Protein AF-A0ABD0RBQ6-F1 (afdb_monomer_lite)

Organism: Cirrhinus mrigala (NCBI:txid683832)

Structure (mmCIF, N/CA/C/O backbone):
data_AF-A0ABD0RBQ6-F1
#
_entry.id   AF-A0ABD0RBQ6-F1
#
loop_
_atom_site.group_PDB
_atom_site.id
_atom_site.type_symbol
_atom_site.label_atom_id
_atom_site.label_alt_id
_atom_site.label_comp_id
_atom_site.label_asym_id
_atom_site.label_entity_id
_atom_site.label_seq_id
_atom_site.pdbx_PDB_ins_code
_atom_site.Cartn_x
_atom_site.Cartn_y
_atom_site.Cartn_z
_atom_site.occupancy
_atom_site.B_iso_or_equiv
_atom_site.auth_seq_id
_atom_site.auth_comp_id
_atom_site.auth_asym_id
_atom_site.auth_atom_id
_atom_site.pdbx_PDB_model_num
ATOM 1 N N . MET A 1 1 ? 2.579 -36.229 33.710 1.00 44.09 1 MET A N 1
ATOM 2 C CA . MET A 1 1 ? 1.642 -36.110 32.573 1.00 44.09 1 MET A CA 1
ATOM 3 C C . MET A 1 1 ? 1.588 -34.641 32.186 1.00 44.09 1 MET A C 1
ATOM 5 O O . MET A 1 1 ? 1.387 -33.841 33.096 1.00 44.09 1 MET A O 1
ATOM 9 N N . PRO A 1 2 ? 1.874 -34.254 30.933 1.00 50.44 2 PRO A N 1
ATOM 10 C CA . PRO A 1 2 ? 1.888 -32.848 30.560 1.00 50.44 2 PRO A CA 1
ATOM 11 C C . PRO A 1 2 ? 0.440 -32.365 30.488 1.00 50.44 2 PRO A C 1
ATOM 13 O O . PRO A 1 2 ? -0.398 -32.978 29.832 1.00 50.44 2 PRO A O 1
ATOM 16 N N . GLN A 1 3 ? 0.136 -31.312 31.236 1.00 55.38 3 GLN A N 1
ATOM 17 C CA . GLN A 1 3 ? -1.171 -30.676 31.206 1.00 55.38 3 GLN A CA 1
ATOM 18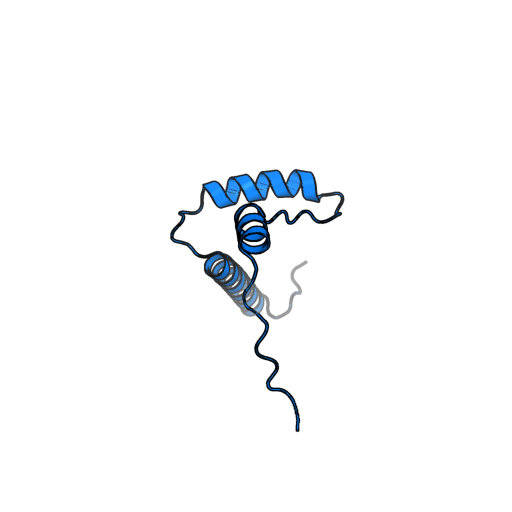 C C . GLN A 1 3 ? -1.339 -30.033 29.827 1.00 55.38 3 GLN A C 1
ATOM 20 O O . GLN A 1 3 ? -0.517 -29.210 29.424 1.00 55.38 3 GLN A O 1
ATOM 25 N N . CYS A 1 4 ? -2.370 -30.444 29.088 1.00 54.53 4 CYS A N 1
ATOM 26 C CA . CYS A 1 4 ? -2.795 -29.764 27.872 1.00 54.53 4 CYS A CA 1
ATOM 27 C C . CYS A 1 4 ? -3.155 -28.322 28.242 1.00 54.53 4 CYS A C 1
ATOM 29 O O . CYS A 1 4 ? -4.192 -28.076 28.855 1.00 54.53 4 CYS A O 1
ATOM 31 N N . ALA A 1 5 ? -2.275 -27.381 27.909 1.00 57.12 5 ALA A N 1
ATOM 32 C CA . ALA A 1 5 ? -2.456 -25.959 28.149 1.00 57.12 5 ALA A CA 1
ATOM 33 C C . ALA A 1 5 ? -3.475 -25.380 27.154 1.00 57.12 5 ALA A C 1
ATOM 35 O O . ALA A 1 5 ? -3.119 -24.635 26.245 1.00 57.12 5 ALA A O 1
ATOM 36 N N . CYS A 1 6 ? -4.751 -25.742 27.296 1.00 61.97 6 CYS A N 1
ATOM 37 C CA . CYS A 1 6 ? -5.816 -24.899 26.770 1.00 61.97 6 CYS A CA 1
ATOM 38 C C . CYS A 1 6 ? -5.882 -23.667 27.683 1.00 61.97 6 CYS A C 1
ATOM 40 O O . CYS A 1 6 ? -6.103 -23.841 28.884 1.00 61.97 6 CYS A O 1
ATOM 42 N N . PRO A 1 7 ? -5.642 -22.447 27.174 1.00 70.06 7 PRO A N 1
ATOM 43 C CA . PRO A 1 7 ? -5.759 -21.253 27.998 1.00 70.06 7 PRO A CA 1
ATOM 44 C C . PRO A 1 7 ? -7.195 -21.152 28.525 1.00 70.06 7 PRO A C 1
ATOM 46 O O . PRO A 1 7 ? -8.152 -21.345 27.773 1.00 70.06 7 PRO A O 1
ATOM 49 N N . GLU A 1 8 ? -7.337 -20.885 29.824 1.00 74.44 8 GLU A N 1
ATOM 50 C CA . GLU A 1 8 ? -8.633 -20.602 30.441 1.00 74.44 8 GLU A CA 1
ATOM 51 C C . GLU A 1 8 ? -9.356 -19.483 29.664 1.00 74.44 8 GLU A C 1
ATOM 53 O O . GLU A 1 8 ? -8.708 -18.525 29.221 1.00 74.44 8 GLU A O 1
ATOM 58 N N . PRO A 1 9 ? -10.683 -19.582 29.464 1.00 77.94 9 PRO A N 1
ATOM 59 C CA . PRO A 1 9 ? -11.436 -18.555 28.758 1.00 77.94 9 PRO A CA 1
ATOM 60 C C . PRO A 1 9 ? -11.339 -17.206 29.487 1.00 77.94 9 PRO A C 1
ATOM 62 O O . PRO A 1 9 ? -11.431 -17.132 30.711 1.00 77.94 9 PRO A O 1
ATOM 65 N N . LEU A 1 10 ? -11.158 -16.128 28.716 1.00 79.06 10 LEU A N 1
ATOM 66 C CA . LEU A 1 10 ? -11.050 -14.760 29.231 1.00 79.06 10 LEU A CA 1
ATOM 67 C C . LEU A 1 10 ? -12.274 -14.390 30.082 1.00 79.06 10 LEU A C 1
ATOM 69 O O . LEU A 1 10 ? -13.417 -14.618 29.685 1.00 79.06 10 LEU A O 1
ATOM 73 N N . SER A 1 11 ? -12.034 -13.754 31.231 1.00 84.44 11 SER A N 1
ATOM 74 C CA . SER A 1 11 ? -13.112 -13.230 32.074 1.00 84.44 11 SER A CA 1
ATOM 75 C C . SER A 1 11 ? -13.892 -12.122 31.357 1.00 84.44 11 SER A C 1
ATOM 77 O O . SER A 1 11 ? -13.346 -11.391 30.526 1.00 84.44 11 SER A O 1
ATOM 79 N N . ALA A 1 12 ? -15.163 -11.930 31.727 1.00 83.69 12 ALA A N 1
ATOM 80 C CA . ALA A 1 12 ? -16.021 -10.893 31.141 1.00 83.69 12 ALA A CA 1
ATOM 81 C C . ALA A 1 12 ? -15.401 -9.482 31.219 1.00 83.69 12 ALA A C 1
ATOM 83 O O . ALA A 1 12 ? -15.573 -8.667 30.315 1.00 83.69 12 ALA A O 1
ATOM 84 N N . VAL A 1 13 ? -14.623 -9.206 32.271 1.00 83.50 13 VAL A N 1
ATOM 85 C CA . VAL A 1 13 ? -13.896 -7.940 32.434 1.00 83.50 13 VAL A CA 1
ATOM 86 C C . VAL A 1 13 ? -12.777 -7.806 31.400 1.00 83.50 13 VAL A C 1
ATOM 88 O O . VAL A 1 13 ? -12.627 -6.744 30.804 1.00 83.50 13 VAL A O 1
ATOM 91 N N . GLN A 1 14 ? -12.003 -8.864 31.146 1.00 81.81 14 GLN A N 1
ATOM 92 C CA . GLN A 1 14 ? -10.943 -8.838 30.132 1.00 81.81 14 GLN A CA 1
ATOM 93 C C . GLN A 1 14 ? -11.510 -8.710 28.719 1.00 81.81 14 GLN A C 1
ATOM 95 O O . GLN A 1 14 ? -10.941 -7.984 27.908 1.00 81.81 14 GLN A O 1
ATOM 100 N N . LEU A 1 15 ? -12.645 -9.357 28.446 1.00 83.38 15 LEU A N 1
ATOM 101 C CA . LEU A 1 15 ? -13.339 -9.246 27.167 1.00 83.38 15 LEU A CA 1
ATOM 102 C C . LEU A 1 15 ? -13.803 -7.805 26.911 1.00 83.38 15 LEU A C 1
ATOM 104 O O . LEU A 1 15 ? -13.526 -7.252 25.851 1.00 83.38 15 LEU A O 1
ATOM 108 N N . LYS A 1 16 ? -14.389 -7.159 27.930 1.00 82.69 16 LYS A N 1
ATOM 109 C CA . LYS A 1 16 ? -14.787 -5.747 27.869 1.00 82.69 16 LYS A CA 1
ATOM 110 C C . LYS A 1 16 ? -13.596 -4.818 27.620 1.00 82.69 16 LYS A C 1
ATOM 112 O O . LYS A 1 16 ? -13.686 -3.901 26.814 1.00 82.69 16 LYS A O 1
ATOM 117 N N . ARG A 1 17 ? -12.447 -5.076 28.258 1.00 79.19 17 ARG A N 1
ATOM 118 C CA . ARG A 1 17 ? -11.223 -4.295 28.006 1.00 79.19 17 ARG A CA 1
ATOM 119 C C . ARG A 1 17 ? -10.663 -4.503 26.601 1.00 79.19 17 ARG A C 1
ATOM 121 O O . ARG A 1 17 ? -10.060 -3.576 26.075 1.00 79.19 17 ARG A O 1
ATOM 128 N N . LEU A 1 18 ? -10.833 -5.689 26.015 1.00 80.81 18 LEU A N 1
ATOM 129 C CA . LEU A 1 18 ? -10.439 -5.962 24.631 1.00 80.81 18 LEU A CA 1
ATOM 130 C C . LEU A 1 18 ? -11.329 -5.202 23.641 1.00 80.81 18 LEU A C 1
ATOM 132 O O . LEU A 1 18 ? -10.827 -4.641 22.676 1.00 80.81 18 LEU A O 1
ATOM 136 N N . GLU A 1 19 ? -12.633 -5.165 23.908 1.00 77.88 19 GLU A N 1
ATOM 137 C CA . GLU A 1 19 ? -13.621 -4.434 23.111 1.00 77.88 19 GLU A CA 1
ATOM 138 C C . GLU A 1 19 ? -13.400 -2.913 23.176 1.00 77.88 19 GLU A C 1
ATOM 140 O O . GLU A 1 19 ? -13.450 -2.223 22.161 1.00 77.88 19 GLU A O 1
ATOM 145 N N . GLU A 1 20 ? -13.082 -2.388 24.362 1.00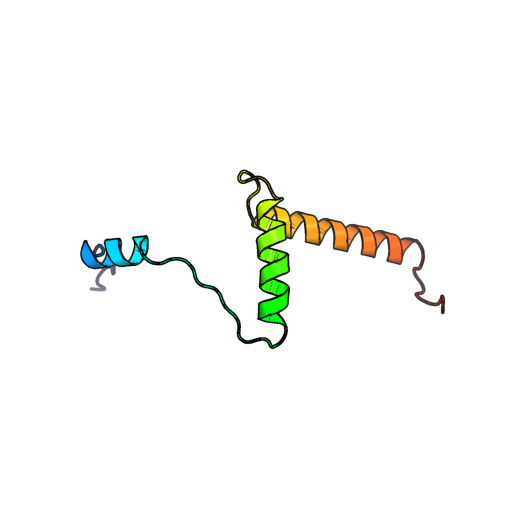 80.81 20 GLU A N 1
ATOM 146 C CA . GLU A 1 20 ? -12.758 -0.971 24.570 1.00 80.81 20 GLU A CA 1
ATOM 147 C C . GLU A 1 20 ? -11.364 -0.588 24.043 1.00 80.81 20 GLU A C 1
ATOM 149 O O . GLU A 1 20 ? -11.065 0.602 23.879 1.00 80.81 20 GLU A O 1
ATOM 154 N N . HIS A 1 21 ? -10.492 -1.567 23.776 1.00 73.50 21 HIS A N 1
ATOM 155 C CA . HIS A 1 21 ? -9.149 -1.308 23.276 1.00 73.50 21 HIS A CA 1
ATO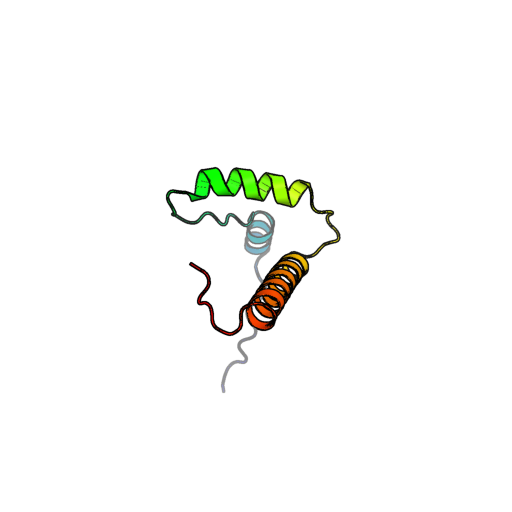M 156 C C . HIS A 1 21 ? -9.197 -0.849 21.817 1.00 73.50 21 HIS A C 1
ATOM 158 O O . HIS A 1 21 ? -9.164 -1.636 20.873 1.00 73.50 21 HIS A O 1
ATOM 164 N N . LYS A 1 22 ? -9.208 0.470 21.623 1.00 63.03 22 LYS A N 1
ATOM 165 C CA . LYS A 1 22 ? -8.914 1.061 20.320 1.00 63.03 22 LYS A CA 1
ATOM 166 C C . LYS A 1 22 ? -7.434 0.883 20.010 1.00 63.03 22 LYS A C 1
ATOM 168 O O . LYS A 1 22 ? -6.578 1.343 20.764 1.00 63.03 22 LYS A O 1
ATOM 173 N N . TYR A 1 23 ? -7.155 0.250 18.876 1.00 58.53 23 TYR A N 1
ATOM 174 C CA . TYR A 1 23 ? -5.812 0.131 18.324 1.00 58.53 23 TYR A CA 1
ATOM 175 C C . TYR A 1 23 ? -5.206 1.533 18.150 1.00 58.53 23 TYR A C 1
ATOM 177 O O . TYR A 1 23 ? -5.605 2.290 17.267 1.00 58.53 23 TYR A O 1
ATOM 185 N N . SER A 1 24 ? -4.283 1.893 19.040 1.00 60.97 24 SER A N 1
ATOM 186 C CA . SER A 1 24 ? -3.549 3.158 19.009 1.00 60.97 24 SER A CA 1
ATOM 187 C C . SER A 1 24 ? -2.105 2.855 18.637 1.00 60.97 24 SER A C 1
ATOM 189 O O . SER A 1 24 ? -1.259 2.613 19.497 1.00 60.97 24 SER A O 1
ATOM 191 N N . ALA A 1 25 ? -1.839 2.795 17.334 1.00 62.56 25 ALA A N 1
ATOM 192 C CA . ALA A 1 25 ? -0.481 2.745 16.818 1.00 62.56 25 ALA A CA 1
ATOM 193 C C . ALA A 1 25 ? 0.005 4.183 16.601 1.00 62.56 25 ALA A C 1
ATOM 195 O O . ALA A 1 25 ? -0.419 4.851 15.661 1.00 62.56 25 ALA A O 1
ATOM 196 N N . ALA A 1 26 ? 0.868 4.651 17.502 1.00 65.62 26 ALA A N 1
ATOM 197 C CA . ALA A 1 26 ? 1.655 5.867 17.344 1.00 65.62 26 ALA A CA 1
ATOM 198 C C . ALA A 1 26 ? 3.128 5.497 17.569 1.00 65.62 26 ALA A C 1
ATOM 200 O O . ALA A 1 26 ? 3.540 5.102 18.662 1.00 65.62 26 ALA A O 1
ATOM 201 N N . GLY A 1 27 ? 3.904 5.535 16.502 1.00 68.94 27 GLY A N 1
ATOM 202 C CA . GLY A 1 27 ? 5.353 5.574 16.500 1.00 68.94 27 GLY A CA 1
ATOM 203 C C . GLY A 1 27 ? 5.911 6.912 17.000 1.00 68.94 27 GLY A C 1
ATOM 204 O O . GLY A 1 27 ? 5.210 7.855 17.366 1.00 68.94 27 GLY A O 1
ATOM 205 N N . ARG A 1 28 ? 7.238 6.940 17.141 1.00 76.50 28 ARG A N 1
ATOM 206 C CA . ARG A 1 28 ? 7.980 7.997 17.854 1.00 76.50 28 ARG A CA 1
ATOM 207 C C . ARG A 1 28 ? 8.756 8.918 16.912 1.00 76.50 28 ARG A C 1
ATOM 209 O O . ARG A 1 28 ? 9.599 9.687 17.368 1.00 76.50 28 ARG A O 1
ATOM 216 N N . SER A 1 29 ? 8.536 8.798 15.606 1.00 82.31 29 SER A N 1
ATOM 217 C CA . SER A 1 29 ? 9.313 9.516 14.596 1.00 82.31 29 SER A CA 1
ATOM 218 C C . SER A 1 29 ? 8.923 10.996 14.540 1.00 82.31 29 SER A C 1
ATOM 220 O O . SER A 1 29 ? 7.749 11.342 14.637 1.00 82.31 29 SER A O 1
ATOM 222 N N . LEU A 1 30 ? 9.903 11.883 14.326 1.00 81.62 30 LEU A N 1
ATOM 223 C CA . LEU A 1 30 ? 9.692 13.342 14.276 1.00 81.62 30 LEU A CA 1
ATOM 224 C C . LEU A 1 30 ? 8.658 13.764 13.216 1.00 81.62 30 LEU A C 1
ATOM 226 O O . LEU A 1 30 ? 7.866 14.674 13.443 1.00 81.62 30 LEU A O 1
ATOM 230 N N . PHE A 1 31 ? 8.654 13.085 12.069 1.00 83.69 31 PHE A N 1
ATOM 231 C CA . PHE A 1 31 ? 7.729 13.344 10.962 1.00 83.69 31 PHE A CA 1
ATOM 232 C C . PHE A 1 31 ? 6.410 12.583 11.070 1.00 83.69 31 PHE A C 1
ATOM 234 O O . PHE A 1 31 ? 5.568 12.674 10.178 1.00 83.69 31 PHE A O 1
ATOM 241 N N . GLU A 1 32 ? 6.204 11.838 12.150 1.00 82.31 32 GLU A N 1
ATOM 242 C CA . GLU A 1 32 ? 5.008 11.028 12.271 1.00 82.31 32 GLU A CA 1
ATOM 243 C C . GLU A 1 32 ? 3.721 11.839 12.436 1.00 82.31 32 GLU A C 1
ATOM 245 O O . GLU A 1 32 ? 2.775 11.538 11.712 1.00 82.31 32 GLU A O 1
ATOM 250 N N . PRO A 1 33 ? 3.658 12.903 13.264 1.00 84.88 33 PRO A N 1
ATOM 251 C CA . PRO A 1 33 ? 2.423 13.672 13.412 1.00 84.88 33 PRO A CA 1
ATOM 252 C C . PRO A 1 33 ? 1.936 14.302 12.089 1.00 84.88 33 PRO A C 1
ATOM 254 O O . PRO A 1 33 ? 0.753 14.164 11.775 1.00 84.88 33 PRO A O 1
ATOM 257 N N . PRO A 1 34 ? 2.803 14.917 11.252 1.00 85.94 34 PRO A N 1
ATOM 258 C CA . PRO A 1 34 ? 2.403 15.374 9.919 1.00 85.94 34 PRO A CA 1
ATOM 259 C C . PRO A 1 34 ? 1.975 14.237 8.981 1.00 85.94 34 PRO A C 1
ATOM 261 O O . PRO A 1 34 ? 0.948 14.345 8.311 1.00 85.94 34 PRO A O 1
ATOM 264 N N . CYS A 1 35 ? 2.725 13.130 8.941 1.00 86.50 35 CYS A N 1
ATOM 265 C CA . CYS A 1 35 ? 2.374 11.984 8.102 1.00 86.50 35 CYS A CA 1
ATOM 266 C C . CYS A 1 35 ? 1.041 11.358 8.520 1.00 86.50 35 CYS A C 1
ATOM 268 O O . CYS A 1 35 ? 0.268 10.948 7.661 1.00 86.50 35 CYS A O 1
ATOM 270 N N . GLN A 1 36 ? 0.733 11.312 9.814 1.00 85.69 36 GLN A N 1
ATOM 271 C CA . GLN A 1 36 ? -0.508 10.735 10.317 1.00 85.69 36 GLN A CA 1
ATOM 272 C C . GLN A 1 36 ? -1.737 11.503 9.809 1.00 85.69 36 GLN A C 1
ATOM 274 O O . GLN A 1 36 ? -2.745 10.881 9.483 1.00 85.69 36 GLN A O 1
ATOM 279 N N . ILE A 1 37 ? -1.652 12.833 9.667 1.00 87.94 37 ILE A N 1
ATOM 280 C CA . ILE A 1 37 ? -2.720 13.653 9.066 1.00 87.94 37 ILE A CA 1
ATOM 281 C C . ILE A 1 37 ? -2.953 13.237 7.611 1.00 87.94 37 ILE A C 1
ATOM 283 O O . ILE A 1 37 ? -4.091 12.982 7.218 1.00 87.94 37 ILE A O 1
ATOM 287 N N . TYR A 1 38 ? -1.875 13.119 6.833 1.00 89.31 38 TYR A N 1
ATOM 288 C CA . TYR A 1 38 ? -1.942 12.672 5.443 1.00 89.31 38 TYR A CA 1
ATOM 289 C C . TYR A 1 38 ? -2.539 11.262 5.323 1.00 89.31 38 TYR A C 1
ATOM 291 O O . TYR A 1 38 ? -3.456 11.044 4.532 1.00 89.31 38 TYR A O 1
ATOM 299 N N . TRP A 1 39 ? -2.076 10.314 6.140 1.00 86.62 39 TRP A N 1
ATOM 300 C CA . TRP A 1 39 ? -2.544 8.928 6.100 1.00 86.62 39 TRP A CA 1
ATOM 301 C C . TRP A 1 39 ? -3.998 8.783 6.551 1.00 86.62 39 TRP A C 1
ATOM 303 O O . TRP A 1 39 ? -4.761 8.062 5.912 1.00 86.62 39 TRP A O 1
ATOM 313 N N . ASN A 1 40 ? -4.415 9.502 7.596 1.00 88.62 40 ASN A N 1
ATOM 314 C CA . ASN A 1 40 ? -5.810 9.515 8.037 1.00 88.62 40 ASN A CA 1
ATOM 315 C C . ASN A 1 40 ? -6.734 10.083 6.954 1.00 88.62 40 ASN A C 1
ATOM 317 O O . ASN A 1 40 ? -7.812 9.537 6.725 1.00 88.62 40 ASN A O 1
ATOM 321 N N . TRP A 1 41 ? -6.307 11.143 6.262 1.00 92.19 41 TRP A N 1
ATOM 322 C CA . TRP A 1 41 ? -7.038 11.675 5.114 1.00 92.19 41 TRP A CA 1
ATOM 323 C C . TRP A 1 41 ? -7.107 10.661 3.963 1.00 92.19 41 TRP A C 1
ATOM 325 O O . TRP A 1 41 ? -8.182 10.449 3.404 1.00 92.19 41 TRP A O 1
ATOM 335 N N . LEU A 1 42 ? -5.998 9.985 3.644 1.00 87.94 42 LEU A N 1
ATOM 336 C CA . LEU A 1 42 ? -5.939 9.004 2.558 1.00 87.94 42 LEU A CA 1
ATOM 337 C C . LEU A 1 42 ? -6.886 7.823 2.805 1.00 87.94 42 LEU A C 1
ATOM 339 O O . LEU A 1 42 ? -7.628 7.435 1.906 1.00 87.94 42 LEU A O 1
ATOM 343 N N . VAL A 1 43 ? -6.900 7.275 4.023 1.00 88.12 43 VAL A N 1
ATOM 344 C CA . VAL A 1 43 ? -7.780 6.151 4.384 1.00 88.12 43 VAL A CA 1
ATOM 345 C C . VAL A 1 43 ? -9.257 6.525 4.240 1.00 88.12 43 VAL A C 1
ATOM 347 O O . VAL A 1 43 ? -10.049 5.679 3.844 1.00 88.12 43 VAL A O 1
ATOM 350 N N . GLN A 1 44 ? -9.637 7.787 4.475 1.00 89.56 44 GLN A N 1
ATOM 351 C CA . GLN A 1 44 ? -11.015 8.252 4.259 1.00 89.56 44 GLN A CA 1
ATOM 352 C C . GLN A 1 44 ? -11.424 8.288 2.780 1.00 89.56 44 GLN A C 1
ATOM 354 O O . GLN A 1 44 ? -12.613 8.206 2.483 1.00 89.56 44 GLN A O 1
ATOM 359 N N . GLN A 1 45 ? -10.467 8.412 1.856 1.00 90.19 45 GLN A N 1
ATOM 360 C CA . GLN A 1 45 ? -10.740 8.361 0.414 1.00 90.19 45 GLN A CA 1
ATOM 361 C C . GLN A 1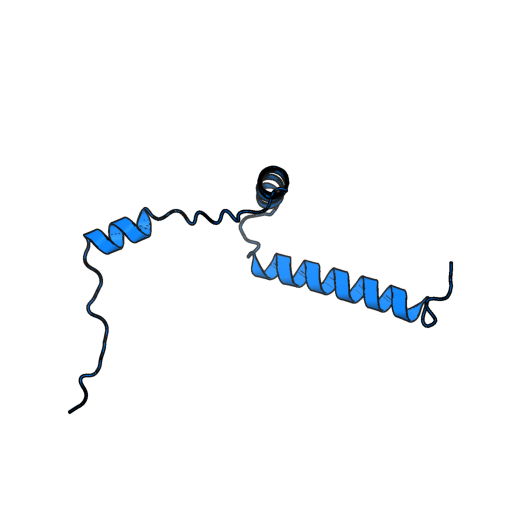 45 ? -10.887 6.924 -0.098 1.00 90.19 45 GLN A C 1
ATOM 363 O O . GLN A 1 45 ? -11.412 6.698 -1.188 1.00 90.19 45 GLN A O 1
ATOM 368 N N . ILE A 1 46 ? -10.408 5.945 0.671 1.00 87.81 46 ILE A N 1
ATOM 369 C CA . ILE A 1 46 ? -10.418 4.541 0.283 1.00 87.81 46 ILE A CA 1
ATOM 370 C C . ILE A 1 46 ? -11.722 3.915 0.780 1.00 87.81 46 ILE A C 1
ATOM 372 O O . ILE A 1 46 ? -12.055 4.021 1.962 1.00 87.81 46 ILE A O 1
ATOM 376 N N . PRO A 1 47 ? -12.490 3.249 -0.093 1.00 90.00 47 PRO A N 1
ATOM 377 C CA . PRO A 1 47 ? -13.761 2.689 0.318 1.00 90.00 47 PRO A CA 1
ATOM 378 C C . PRO A 1 47 ? -13.564 1.470 1.232 1.00 90.00 47 PRO A C 1
ATOM 380 O O . PRO A 1 47 ? -12.625 0.692 1.084 1.00 90.00 47 PRO A O 1
ATOM 383 N N . THR A 1 48 ? -14.483 1.285 2.180 1.00 87.00 48 THR A N 1
ATOM 384 C CA . THR A 1 48 ? -14.333 0.367 3.329 1.00 87.00 48 THR A CA 1
ATOM 385 C C . THR A 1 48 ? -14.266 -1.122 2.978 1.00 87.00 48 THR A C 1
ATOM 387 O O . THR A 1 48 ? -13.892 -1.932 3.822 1.00 87.00 48 THR A O 1
ATOM 390 N N . TRP A 1 49 ? -14.611 -1.499 1.745 1.00 88.88 49 TRP A N 1
ATOM 391 C CA . TRP A 1 49 ? -14.480 -2.867 1.232 1.00 88.88 49 TRP A CA 1
ATOM 392 C C . TRP A 1 49 ? -13.046 -3.209 0.805 1.00 88.88 49 TRP A C 1
ATOM 394 O O . TRP A 1 49 ? -12.729 -4.378 0.586 1.00 88.88 49 TRP A O 1
ATOM 404 N N . VAL A 1 50 ? -12.170 -2.207 0.689 1.00 87.38 50 VAL A N 1
ATOM 405 C CA . VAL A 1 50 ? -10.760 -2.409 0.364 1.00 87.38 50 VAL A CA 1
ATOM 406 C C . VAL A 1 50 ? -10.007 -2.726 1.648 1.00 87.38 50 VAL A C 1
ATOM 408 O O . VAL A 1 50 ? -9.790 -1.872 2.505 1.00 87.38 50 VAL A O 1
ATOM 411 N N . ALA A 1 51 ? -9.591 -3.982 1.771 1.00 88.62 51 ALA A N 1
ATOM 412 C CA . ALA A 1 51 ? -8.759 -4.420 2.876 1.00 88.62 51 ALA A CA 1
ATOM 413 C C . ALA A 1 51 ? -7.349 -3.782 2.806 1.00 88.62 51 ALA A C 1
ATOM 415 O O . ALA A 1 51 ? -6.827 -3.526 1.717 1.00 88.62 51 ALA A O 1
ATOM 416 N N . PRO A 1 52 ? -6.690 -3.538 3.954 1.00 85.75 52 PRO A N 1
ATOM 417 C CA . PRO A 1 52 ? -5.395 -2.852 4.002 1.00 85.75 52 PRO A CA 1
ATOM 418 C C . PRO A 1 52 ? -4.267 -3.616 3.290 1.00 85.75 52 PRO A C 1
ATOM 420 O O . PRO A 1 52 ? -3.389 -3.005 2.688 1.00 85.75 52 PRO A O 1
ATOM 423 N N . ASN A 1 53 ? -4.314 -4.948 3.288 1.00 92.00 53 ASN A N 1
ATOM 424 C CA . ASN A 1 53 ? -3.377 -5.790 2.538 1.00 92.00 53 ASN A CA 1
ATOM 425 C C . ASN A 1 53 ? -3.467 -5.567 1.017 1.00 92.00 53 ASN A C 1
ATOM 427 O O . ASN A 1 53 ? -2.448 -5.625 0.332 1.00 92.00 53 ASN A O 1
ATOM 431 N N . THR A 1 54 ? -4.653 -5.255 0.490 1.00 89.25 54 THR A N 1
ATOM 432 C CA . THR A 1 54 ? -4.852 -4.924 -0.924 1.00 89.25 54 THR A CA 1
ATOM 433 C C . THR A 1 54 ? -4.087 -3.660 -1.299 1.00 89.25 54 THR A C 1
ATOM 435 O O . THR A 1 54 ? -3.423 -3.637 -2.330 1.00 89.25 54 THR A O 1
ATOM 438 N N . LEU A 1 55 ? -4.102 -2.633 -0.443 1.00 89.81 55 LEU A N 1
ATOM 439 C CA . LEU A 1 55 ? -3.332 -1.404 -0.669 1.00 89.81 55 LEU A CA 1
ATOM 440 C C . LEU A 1 55 ? -1.829 -1.682 -0.703 1.00 89.81 55 LEU A C 1
ATOM 442 O O . LEU A 1 55 ? -1.130 -1.175 -1.579 1.00 89.81 55 LEU A O 1
ATOM 446 N N . THR A 1 56 ? -1.340 -2.527 0.208 1.00 92.69 56 THR A N 1
ATOM 447 C CA . THR A 1 56 ? 0.066 -2.949 0.224 1.00 92.69 56 THR A CA 1
ATOM 448 C C . THR A 1 56 ? 0.451 -3.675 -1.065 1.00 92.69 56 THR A C 1
ATOM 450 O O . THR A 1 56 ? 1.489 -3.368 -1.648 1.00 92.69 56 THR A O 1
ATOM 453 N N . ILE A 1 57 ? -0.389 -4.599 -1.547 1.00 95.06 57 ILE A N 1
ATOM 454 C CA . ILE A 1 57 ? -0.140 -5.342 -2.791 1.00 95.06 57 ILE A CA 1
ATOM 455 C C . ILE A 1 57 ? -0.165 -4.406 -4.001 1.00 95.06 57 ILE A C 1
ATOM 457 O O . ILE A 1 57 ? 0.719 -4.496 -4.847 1.00 95.06 57 ILE A O 1
ATOM 461 N N . ILE A 1 58 ? -1.128 -3.482 -4.078 1.00 94.44 58 ILE A N 1
ATOM 462 C CA . ILE A 1 58 ? -1.203 -2.494 -5.163 1.00 94.44 58 ILE A CA 1
ATOM 463 C C . ILE A 1 58 ? 0.068 -1.641 -5.194 1.00 94.44 58 ILE A C 1
ATOM 465 O O . ILE A 1 58 ? 0.687 -1.518 -6.247 1.00 94.44 58 ILE A O 1
ATOM 469 N N . GLY A 1 59 ? 0.491 -1.095 -4.049 1.00 92.88 59 GLY A N 1
ATOM 470 C CA . GLY A 1 59 ? 1.719 -0.301 -3.964 1.00 92.88 59 GLY A CA 1
ATOM 471 C C . GLY A 1 59 ? 2.960 -1.093 -4.385 1.00 92.88 59 GLY A C 1
ATOM 472 O O . GLY A 1 59 ? 3.795 -0.586 -5.134 1.00 92.88 59 GLY A O 1
ATOM 473 N N . LEU A 1 60 ? 3.048 -2.362 -3.973 1.00 95.06 60 LEU A N 1
ATOM 474 C CA . LEU A 1 60 ? 4.136 -3.251 -4.373 1.00 95.06 60 LEU A CA 1
ATOM 475 C C . LEU A 1 60 ? 4.137 -3.511 -5.884 1.00 95.06 60 LEU A C 1
ATOM 477 O O . LEU A 1 60 ? 5.186 -3.407 -6.515 1.00 95.06 60 LEU A O 1
ATOM 481 N N . LEU A 1 61 ? 2.977 -3.817 -6.470 1.00 97.00 61 LEU A N 1
ATOM 482 C CA . LEU A 1 61 ? 2.850 -4.047 -7.908 1.00 97.00 61 LEU A CA 1
ATOM 483 C C . LEU A 1 61 ? 3.240 -2.805 -8.705 1.00 97.00 61 LEU A C 1
ATOM 485 O O . LEU A 1 61 ? 4.008 -2.924 -9.654 1.00 97.00 61 LEU A O 1
ATOM 489 N N . VAL A 1 62 ? 2.775 -1.621 -8.297 1.00 96.25 62 VAL A N 1
ATOM 490 C CA . VAL A 1 62 ? 3.155 -0.353 -8.935 1.00 96.25 62 VAL A CA 1
ATOM 491 C C . VAL A 1 62 ? 4.671 -0.168 -8.903 1.00 96.25 62 VAL A C 1
ATOM 493 O O . VAL A 1 62 ? 5.257 0.106 -9.944 1.00 96.25 62 VAL A O 1
ATOM 496 N N . ASN A 1 63 ? 5.315 -0.382 -7.752 1.00 96.00 63 ASN A N 1
ATOM 497 C CA . ASN A 1 63 ? 6.765 -0.240 -7.618 1.00 96.00 63 ASN A CA 1
ATOM 498 C C . ASN A 1 63 ? 7.549 -1.253 -8.472 1.00 96.00 63 ASN A C 1
ATOM 500 O O . ASN A 1 63 ? 8.573 -0.916 -9.064 1.00 96.00 63 ASN A O 1
ATOM 504 N N . ILE A 1 64 ? 7.067 -2.497 -8.561 1.00 96.56 64 ILE A N 1
ATOM 505 C CA . ILE A 1 64 ? 7.659 -3.519 -9.431 1.00 96.56 64 ILE A CA 1
ATOM 506 C C . ILE A 1 64 ? 7.516 -3.103 -10.895 1.00 96.56 64 ILE A C 1
ATOM 508 O O . ILE A 1 64 ? 8.499 -3.133 -11.626 1.00 96.56 64 ILE A O 1
ATOM 512 N N . LEU A 1 65 ? 6.321 -2.689 -11.325 1.00 96.69 65 LEU A N 1
ATOM 513 C CA . LEU A 1 65 ? 6.069 -2.269 -12.703 1.00 96.69 65 LEU A CA 1
ATOM 514 C C . LEU A 1 65 ? 6.952 -1.090 -13.109 1.00 96.69 65 LEU A C 1
ATOM 516 O O . LEU A 1 65 ? 7.590 -1.152 -14.156 1.00 96.69 65 LEU A O 1
ATOM 520 N N . THR A 1 66 ? 7.026 -0.038 -12.293 1.00 93.50 66 THR A N 1
ATOM 521 C CA . THR A 1 66 ? 7.859 1.132 -12.603 1.00 93.50 66 THR A CA 1
ATOM 522 C C . THR A 1 66 ? 9.338 0.771 -12.647 1.00 93.50 66 THR A C 1
ATOM 524 O O . THR A 1 66 ? 10.037 1.203 -13.560 1.00 93.50 66 THR A O 1
ATOM 527 N N . THR A 1 67 ? 9.802 -0.076 -11.726 1.00 93.38 67 THR A N 1
ATOM 528 C CA . THR A 1 67 ? 11.185 -0.571 -11.710 1.00 93.38 67 THR A CA 1
ATOM 529 C C . THR A 1 67 ? 11.494 -1.413 -12.948 1.00 93.38 67 THR A C 1
ATOM 531 O O . THR A 1 67 ? 12.524 -1.211 -13.580 1.00 93.38 67 THR A O 1
ATOM 534 N N . VAL A 1 68 ? 10.602 -2.330 -13.338 1.00 93.62 68 VAL A N 1
ATOM 535 C CA . VAL A 1 68 ? 10.770 -3.167 -14.538 1.00 93.62 68 VAL A CA 1
ATOM 536 C C . VAL A 1 68 ? 10.796 -2.311 -15.801 1.00 93.62 68 VAL A C 1
ATOM 538 O O . VAL A 1 68 ? 11.653 -2.529 -16.653 1.00 93.62 68 VAL A O 1
ATOM 541 N N . ILE A 1 69 ? 9.904 -1.321 -15.912 1.00 92.62 69 ILE A N 1
ATOM 542 C CA . ILE A 1 69 ? 9.911 -0.356 -17.019 1.00 92.62 69 ILE A CA 1
ATOM 543 C C . ILE A 1 69 ? 11.260 0.366 -17.055 1.00 92.62 69 ILE A C 1
ATOM 545 O O . ILE A 1 69 ? 11.923 0.362 -18.087 1.00 92.62 69 ILE A O 1
ATOM 549 N N . LEU A 1 70 ? 11.703 0.928 -15.929 1.00 90.88 70 LEU A N 1
ATOM 550 C CA . LEU A 1 70 ? 12.963 1.664 -15.856 1.00 90.88 70 LEU A CA 1
ATOM 551 C C . LEU A 1 70 ? 14.162 0.798 -16.261 1.00 90.88 70 LEU A C 1
ATOM 553 O O . LEU A 1 70 ? 14.960 1.220 -17.086 1.00 90.88 70 LEU A O 1
ATOM 557 N N . VAL A 1 71 ? 14.265 -0.425 -15.738 1.00 89.44 71 VAL A N 1
ATOM 558 C CA . VAL A 1 71 ? 15.360 -1.356 -16.060 1.00 89.44 71 VAL A CA 1
ATOM 559 C C . VAL A 1 71 ? 15.317 -1.797 -17.523 1.00 89.44 71 VAL A C 1
ATOM 561 O O . VAL A 1 71 ? 16.365 -1.978 -18.135 1.00 89.44 71 VAL A O 1
ATOM 564 N N . TYR A 1 72 ? 14.126 -1.958 -18.104 1.00 87.25 72 TYR A N 1
ATOM 565 C CA . TYR A 1 72 ? 13.992 -2.325 -19.512 1.00 87.25 72 TYR A CA 1
ATOM 566 C C . TYR A 1 72 ? 14.436 -1.195 -20.450 1.00 87.25 72 TYR A C 1
ATOM 568 O O . TYR A 1 72 ? 15.112 -1.456 -21.443 1.00 87.25 72 TYR A O 1
ATOM 576 N N . TYR A 1 73 ? 14.068 0.053 -20.143 1.00 83.69 73 TYR A N 1
ATOM 577 C CA . TYR A 1 73 ? 14.407 1.209 -20.980 1.00 83.69 73 TYR A CA 1
ATOM 578 C C . TYR A 1 73 ? 15.814 1.763 -20.720 1.00 83.69 73 TYR A C 1
ATOM 580 O O . TYR A 1 73 ? 16.461 2.218 -21.658 1.00 83.69 73 TYR A O 1
ATOM 588 N N . ALA A 1 74 ? 16.310 1.690 -19.485 1.00 78.31 74 ALA A N 1
ATOM 589 C CA . ALA A 1 74 ? 17.625 2.183 -19.077 1.00 78.31 74 ALA A CA 1
ATOM 590 C C . ALA A 1 74 ? 18.453 1.072 -18.398 1.00 78.31 74 ALA A C 1
ATOM 592 O O . ALA A 1 74 ? 18.812 1.190 -17.223 1.00 78.31 74 ALA A O 1
ATOM 593 N N . PRO A 1 75 ? 18.799 -0.013 -19.118 1.00 69.88 75 PRO A N 1
ATOM 594 C CA . PRO A 1 75 ? 19.501 -1.161 -18.536 1.00 69.88 75 PRO A CA 1
ATOM 595 C C . PRO A 1 75 ? 20.899 -0.815 -18.004 1.00 69.88 75 PRO A C 1
ATOM 597 O O . PRO A 1 75 ? 21.429 -1.536 -17.161 1.00 69.88 75 PRO A O 1
ATOM 600 N N . THR A 1 76 ? 21.493 0.287 -18.470 1.00 66.75 76 THR A N 1
ATOM 601 C CA . THR A 1 76 ? 22.860 0.697 -18.117 1.00 66.75 76 THR A CA 1
ATOM 602 C C . THR A 1 76 ? 22.906 1.801 -17.049 1.00 66.75 76 THR A C 1
ATOM 604 O O . THR A 1 76 ? 23.999 2.160 -16.620 1.00 66.75 76 THR A O 1
ATOM 607 N N . ALA A 1 77 ? 21.761 2.345 -16.602 1.00 61.94 77 ALA A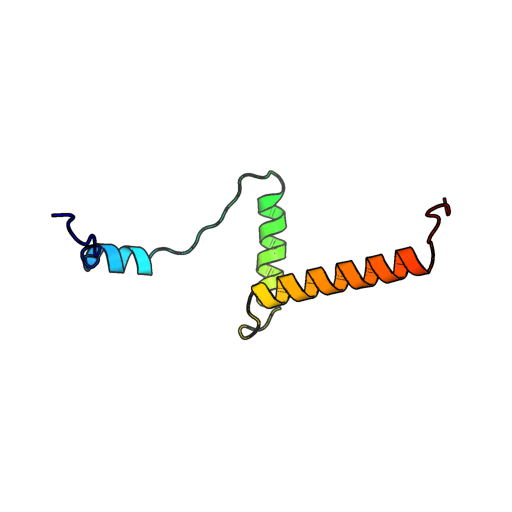 N 1
ATOM 608 C CA . ALA A 1 77 ? 21.679 3.426 -15.601 1.00 61.94 77 ALA A CA 1
ATOM 609 C C . ALA A 1 77 ? 22.721 4.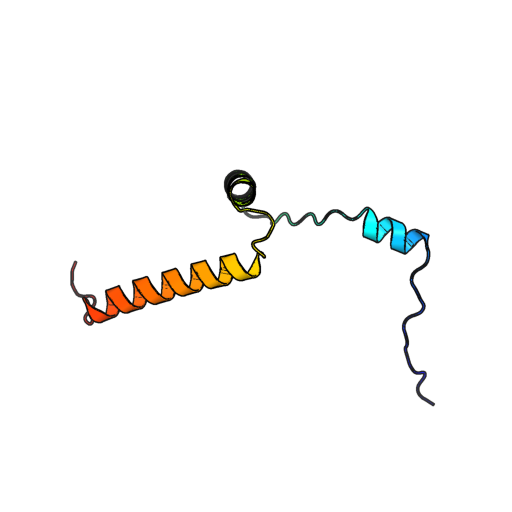559 -15.798 1.00 61.94 77 ALA A C 1
ATOM 611 O O . ALA A 1 77 ? 23.291 5.050 -14.830 1.00 61.94 77 ALA A O 1
ATOM 612 N N . THR A 1 78 ? 23.033 4.912 -17.053 1.00 60.12 78 THR A N 1
ATOM 613 C CA . THR A 1 78 ? 24.142 5.826 -17.418 1.00 60.12 78 THR A CA 1
ATOM 614 C C . THR A 1 78 ? 23.667 7.171 -17.960 1.00 60.12 78 THR A C 1
ATOM 616 O O . THR A 1 78 ? 24.467 7.923 -18.509 1.00 60.12 78 THR A O 1
ATOM 619 N N . GLU A 1 79 ? 22.374 7.466 -17.858 1.00 59.44 79 GLU A N 1
ATOM 620 C CA . GLU A 1 79 ? 21.847 8.770 -18.253 1.00 59.44 79 GLU A CA 1
ATOM 621 C C . GLU A 1 79 ? 21.862 9.689 -17.028 1.00 59.44 79 GLU A C 1
ATOM 623 O O . GLU A 1 79 ? 21.014 9.581 -16.141 1.00 59.44 79 GLU A O 1
ATOM 628 N N . GLU A 1 80 ? 22.915 10.508 -16.983 1.00 49.69 80 GLU A N 1
ATOM 629 C CA . GLU A 1 80 ? 23.136 11.641 -16.075 1.00 49.69 80 GLU A CA 1
ATOM 630 C C . GLU A 1 80 ? 22.336 12.871 -16.534 1.00 49.69 80 GLU A C 1
ATOM 632 O O . GLU A 1 80 ? 22.341 13.157 -17.757 1.00 49.69 80 GLU A O 1
#

Sequence (80 aa):
MPQCACPEPLSAVQLKRLEEHKYSAAGRSLFEPPCQIYWNWLVQQIPTWVAPNTLTIIGLLVNILTTVILVYYAPTATEE

InterPro domains:
  IPR014472 Choline/ethanolamine phosphotransferase [PTHR10414] (7-79)

Radius of gyration: 22.58 Å; chains: 1; bounding box: 40×52×54 Å

Foldseek 3Di:
DDPPPPDDDDDPVVVVVVVVDDDDDDDDDPCRVVVVVVVVVVVVVDDPVDDPVNVVVVVVVVVVVVVVVCCVVCVPVPDD

pLDDT: mean 80.7, std 13.03, range [44.09, 97.0]

Secondary structure (DSSP, 8-state):
-----PPPPPPHHHHHHHHH---------TTHHHHHHHHHHHHHHS-TTS-HHHHHHHHHHHHHHHHHHHHHH-TT----